Protein AF-A0A6H9V3W1-F1 (afdb_monomer_lite)

Sequence (99 aa):
MDAHAELTMIAVLPGRVTLSDRRTQRSWDVELAPCTLAAHPVTQELYAQVTGRRPSTAQGERLPVEGVSWWDASVRRRSHPTFRVDDVGFRVARRLPPR

pLDDT: mean 84.8, std 15.7, range [29.55, 97.75]

Radius of gyration: 15.64 Å; chains: 1; bounding box: 45×32×43 Å

Organism: NCBI:txid2615112

Structure (mmCIF, N/CA/C/O backbone):
data_AF-A0A6H9V3W1-F1
#
_entry.id   AF-A0A6H9V3W1-F1
#
loop_
_atom_site.group_PDB
_atom_site.id
_atom_site.type_symbol
_atom_site.label_atom_id
_atom_site.label_alt_id
_atom_site.label_comp_id
_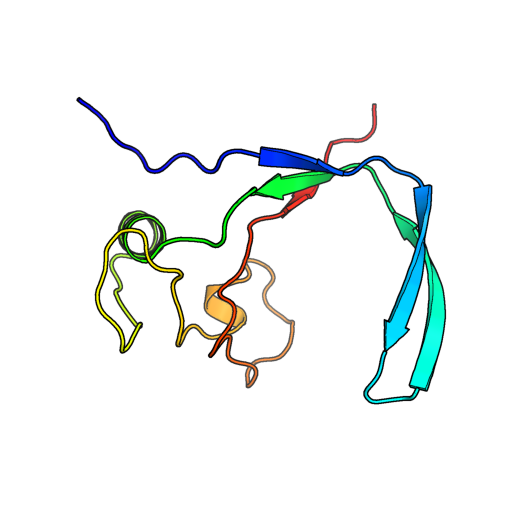atom_site.label_asym_id
_atom_site.label_entity_id
_atom_site.label_seq_id
_atom_site.pdbx_PDB_ins_code
_atom_site.Cartn_x
_atom_site.Cartn_y
_atom_site.Cartn_z
_atom_site.occupancy
_atom_site.B_iso_or_equiv
_atom_site.auth_seq_id
_atom_site.auth_comp_id
_atom_site.auth_asym_id
_atom_site.auth_atom_id
_atom_site.pdbx_PDB_model_num
ATOM 1 N N . MET A 1 1 ? -24.347 14.626 2.654 1.00 29.55 1 MET A N 1
ATOM 2 C CA . MET A 1 1 ? -23.635 14.983 1.413 1.00 29.55 1 MET A CA 1
ATOM 3 C C . MET A 1 1 ? -22.386 14.137 1.397 1.00 29.55 1 MET A C 1
ATOM 5 O O . MET A 1 1 ? -21.536 14.293 2.264 1.00 29.55 1 MET A O 1
ATOM 9 N N . ASP A 1 2 ? -22.419 13.131 0.541 1.00 35.06 2 ASP A N 1
ATOM 10 C CA . ASP A 1 2 ? -21.746 11.846 0.688 1.00 35.06 2 ASP A CA 1
ATOM 11 C C . ASP A 1 2 ? -20.231 11.947 0.512 1.00 35.06 2 ASP A C 1
ATOM 13 O O . ASP A 1 2 ? -19.710 11.927 -0.599 1.00 35.06 2 ASP A O 1
ATOM 17 N N . ALA A 1 3 ? -19.508 12.021 1.629 1.00 41.28 3 ALA A N 1
ATOM 18 C CA . ALA A 1 3 ? -18.082 11.735 1.662 1.00 41.28 3 ALA A CA 1
ATOM 19 C C . ALA A 1 3 ? -17.888 10.211 1.695 1.00 41.28 3 ALA A C 1
ATOM 21 O O . ALA A 1 3 ? -17.382 9.646 2.662 1.00 41.28 3 ALA A O 1
ATOM 22 N N 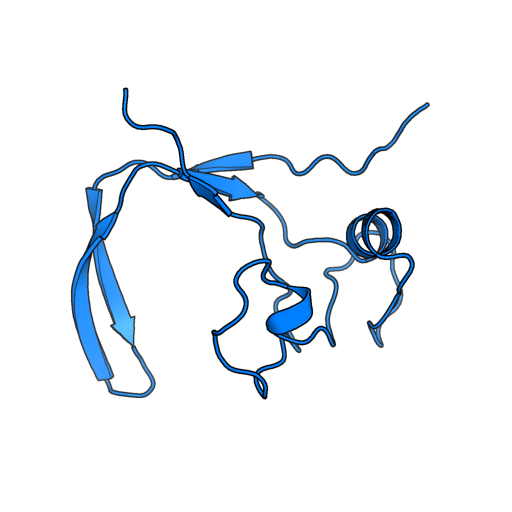. HIS A 1 4 ? -18.299 9.512 0.633 1.00 46.88 4 HIS A N 1
ATOM 23 C CA . HIS A 1 4 ? -17.599 8.269 0.338 1.00 46.88 4 HIS A CA 1
ATOM 24 C C . HIS A 1 4 ? -16.139 8.673 0.157 1.00 46.88 4 HIS A C 1
ATOM 26 O O . HIS A 1 4 ? -15.844 9.523 -0.682 1.00 46.88 4 HIS A O 1
ATOM 32 N N . ALA A 1 5 ? -15.247 8.159 1.005 1.00 58.31 5 ALA A N 1
ATOM 33 C CA . ALA A 1 5 ? -13.829 8.479 0.953 1.00 58.31 5 ALA A CA 1
ATOM 34 C C . ALA A 1 5 ? -13.248 7.881 -0.337 1.00 58.31 5 ALA A C 1
ATOM 36 O O . ALA A 1 5 ? -12.676 6.791 -0.350 1.00 58.31 5 ALA A O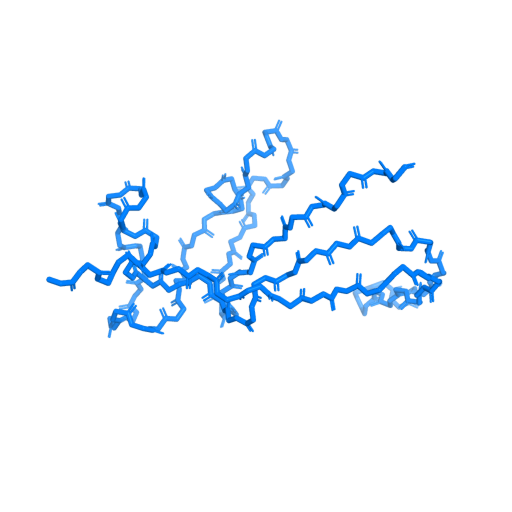 1
ATOM 37 N N . GLU A 1 6 ? -13.479 8.554 -1.461 1.00 70.56 6 GLU A N 1
ATOM 38 C CA . GLU A 1 6 ? -13.002 8.109 -2.751 1.00 70.56 6 GLU A CA 1
ATOM 39 C C . GLU A 1 6 ? -11.482 8.206 -2.773 1.00 70.56 6 GLU A C 1
ATOM 41 O O . GLU A 1 6 ? -10.870 9.230 -2.459 1.00 70.56 6 GLU A O 1
ATOM 46 N N . LEU A 1 7 ? -10.853 7.102 -3.162 1.00 86.69 7 LEU A N 1
ATOM 47 C CA . LEU A 1 7 ? -9.423 7.076 -3.394 1.00 86.69 7 LEU A CA 1
ATOM 48 C C . LEU A 1 7 ? -9.121 7.887 -4.652 1.00 86.69 7 LEU A C 1
ATOM 50 O O . LEU A 1 7 ? -9.405 7.443 -5.764 1.00 86.69 7 LEU A O 1
ATOM 54 N N . THR A 1 8 ? -8.478 9.042 -4.494 1.00 93.88 8 THR A N 1
ATOM 55 C CA . THR A 1 8 ? -7.848 9.734 -5.623 1.00 93.88 8 THR A CA 1
ATOM 56 C C . THR A 1 8 ? -6.790 8.817 -6.228 1.00 93.88 8 THR A C 1
ATOM 58 O O . THR A 1 8 ? -5.867 8.412 -5.528 1.00 93.88 8 THR A O 1
ATOM 61 N N . MET A 1 9 ? -6.894 8.482 -7.512 1.00 93.94 9 MET A N 1
ATOM 62 C CA . MET A 1 9 ? -5.959 7.582 -8.195 1.00 93.94 9 MET A CA 1
ATOM 63 C C . MET A 1 9 ? -4.981 8.381 -9.066 1.00 93.94 9 MET A C 1
ATOM 65 O O . MET A 1 9 ? -5.402 9.257 -9.817 1.00 93.94 9 MET A O 1
ATOM 69 N N . ILE A 1 10 ? -3.689 8.053 -9.010 1.00 96.31 10 ILE A N 1
ATOM 70 C CA . ILE A 1 10 ? -2.653 8.601 -9.900 1.00 96.31 10 ILE A CA 1
ATOM 71 C C . ILE A 1 10 ? -2.195 7.547 -10.908 1.00 96.31 10 ILE A C 1
ATOM 73 O O . ILE A 1 10 ? -2.142 6.357 -10.590 1.00 96.31 10 ILE A O 1
ATOM 77 N N . ALA A 1 11 ? -1.866 7.978 -12.125 1.00 95.56 11 ALA A N 1
ATOM 78 C CA . ALA A 1 11 ? -1.368 7.094 -13.171 1.00 95.56 11 ALA A CA 1
ATOM 79 C C . ALA A 1 11 ? 0.108 6.751 -12.944 1.00 95.56 11 ALA A C 1
ATOM 81 O O . ALA A 1 11 ? 0.938 7.630 -12.717 1.00 95.56 11 ALA A O 1
ATOM 82 N N . VAL A 1 12 ? 0.427 5.467 -13.058 1.00 94.75 12 VAL A N 1
ATOM 83 C CA . VAL A 1 12 ? 1.793 4.962 -13.149 1.00 94.75 12 VAL A CA 1
ATOM 84 C C . VAL A 1 12 ? 1.977 4.463 -14.575 1.00 94.75 12 VAL A C 1
ATOM 86 O O . VAL A 1 12 ? 1.320 3.510 -15.009 1.00 94.75 12 VAL A O 1
ATOM 89 N N . LEU A 1 13 ? 2.824 5.174 -15.316 1.00 93.25 13 LEU A N 1
ATOM 90 C CA . LEU A 1 13 ? 3.096 4.888 -16.718 1.00 93.25 13 LEU A CA 1
ATOM 91 C C . LEU A 1 13 ? 3.801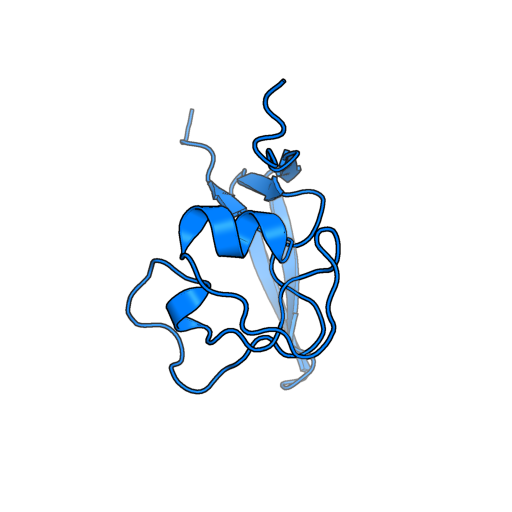 3.533 -16.870 1.00 93.25 13 LEU A C 1
ATOM 93 O O . LEU A 1 13 ? 4.520 3.110 -15.961 1.00 93.25 13 LEU A O 1
ATOM 97 N N . PRO A 1 14 ? 3.598 2.847 -18.007 1.00 95.44 14 PRO A N 1
ATOM 98 C CA . PRO A 1 14 ? 4.324 1.624 -18.278 1.00 95.44 14 PRO A CA 1
ATOM 99 C C . PRO A 1 14 ? 5.795 1.924 -18.557 1.00 95.44 14 PRO A C 1
ATOM 101 O O . PRO A 1 14 ? 6.139 3.007 -19.033 1.00 95.44 14 PRO A O 1
ATOM 104 N N . GLY A 1 15 ? 6.654 0.942 -18.316 1.00 95.62 15 GLY A N 1
ATOM 105 C CA . GLY A 1 15 ? 8.065 1.034 -18.668 1.00 95.62 15 GLY A CA 1
ATOM 106 C C . GLY A 1 15 ? 8.942 0.113 -17.840 1.00 95.62 15 GLY A C 1
ATOM 107 O O . GLY A 1 15 ? 8.479 -0.570 -16.926 1.00 95.62 15 GLY A O 1
ATOM 108 N N . ARG A 1 16 ? 10.235 0.123 -18.147 1.00 97.38 16 ARG A N 1
ATOM 109 C CA . ARG A 1 16 ? 11.230 -0.625 -17.388 1.00 97.38 16 ARG A CA 1
ATOM 110 C C . ARG A 1 16 ? 11.588 0.114 -16.103 1.00 97.38 16 ARG A C 1
ATOM 112 O O . ARG A 1 16 ? 11.943 1.291 -16.146 1.00 97.38 16 ARG A O 1
ATOM 119 N N . VAL A 1 17 ? 11.528 -0.588 -14.975 1.00 95.94 17 VAL A N 1
ATOM 120 C CA . VAL A 1 17 ? 11.925 -0.067 -13.660 1.00 95.94 17 VAL A CA 1
ATOM 121 C C . VAL A 1 17 ? 12.920 -1.008 -12.994 1.00 95.94 17 VAL A C 1
ATOM 123 O O . VAL A 1 17 ? 12.777 -2.228 -13.073 1.00 95.94 17 VAL A O 1
ATOM 126 N N . THR A 1 18 ? 13.907 -0.447 -12.304 1.00 97.12 18 THR A N 1
ATOM 127 C CA . THR A 1 18 ? 14.850 -1.224 -11.496 1.00 97.12 18 THR A CA 1
ATOM 128 C C . THR A 1 18 ? 14.281 -1.412 -10.094 1.00 97.12 18 THR A C 1
ATOM 130 O O . THR A 1 18 ? 14.053 -0.443 -9.366 1.00 97.12 18 THR A O 1
ATOM 133 N N . LEU A 1 19 ? 14.051 -2.663 -9.699 1.00 95.88 19 LEU A N 1
ATOM 134 C CA . LEU A 1 19 ? 13.744 -3.012 -8.316 1.00 95.88 19 LEU A CA 1
ATOM 135 C C . LEU A 1 19 ? 15.047 -3.195 -7.545 1.00 95.88 19 LEU A C 1
ATOM 137 O O . LEU A 1 19 ? 15.972 -3.822 -8.050 1.00 95.88 19 LEU A O 1
ATOM 141 N N . SER A 1 20 ? 15.091 -2.691 -6.312 1.00 95.75 20 SER A N 1
ATOM 142 C CA . SER A 1 20 ? 16.228 -2.849 -5.402 1.00 95.75 20 SER A CA 1
ATOM 143 C C . SER A 1 20 ? 15.745 -3.423 -4.074 1.00 95.75 20 SER A C 1
ATOM 145 O O . SER A 1 20 ? 15.059 -2.746 -3.306 1.00 95.75 20 SER A O 1
ATOM 147 N N . ASP A 1 21 ? 16.107 -4.672 -3.790 1.00 93.44 21 ASP A N 1
ATOM 148 C CA . ASP A 1 21 ? 15.853 -5.317 -2.504 1.00 93.44 21 ASP A CA 1
ATOM 149 C C . ASP A 1 21 ? 17.025 -5.058 -1.551 1.00 93.44 21 ASP A C 1
ATOM 151 O O . ASP A 1 21 ? 18.078 -5.693 -1.635 1.00 93.44 21 ASP A O 1
ATOM 155 N N . ARG A 1 22 ? 16.826 -4.146 -0.591 1.00 91.69 22 ARG A N 1
ATOM 156 C CA . ARG A 1 22 ? 17.850 -3.811 0.412 1.00 91.69 22 ARG A CA 1
ATOM 157 C C . ARG A 1 22 ? 18.152 -4.950 1.386 1.00 91.69 22 ARG A C 1
ATOM 159 O O . ARG A 1 22 ? 19.250 -4.977 1.929 1.00 91.69 22 ARG A O 1
ATOM 166 N N . ARG A 1 23 ? 17.228 -5.895 1.595 1.00 90.69 23 ARG A N 1
ATOM 167 C CA . ARG A 1 23 ? 17.440 -7.040 2.498 1.00 90.69 23 ARG A CA 1
ATOM 168 C C . ARG A 1 23 ? 18.447 -8.032 1.920 1.00 90.69 23 ARG A C 1
ATOM 170 O O . ARG A 1 23 ? 19.171 -8.668 2.675 1.00 90.69 23 ARG A O 1
ATOM 177 N N . THR A 1 24 ? 18.476 -8.180 0.596 1.00 94.62 24 THR A N 1
ATOM 178 C CA . THR A 1 24 ? 19.390 -9.097 -0.108 1.00 94.62 24 THR A CA 1
ATOM 179 C C . THR A 1 24 ? 20.473 -8.384 -0.917 1.00 94.62 24 THR A C 1
ATOM 181 O O . THR A 1 24 ? 21.305 -9.053 -1.523 1.00 94.62 24 THR A O 1
ATOM 184 N N . GLN A 1 25 ? 20.466 -7.046 -0.929 1.00 96.25 25 GLN A N 1
ATOM 185 C CA . GLN A 1 25 ? 21.325 -6.184 -1.751 1.00 96.25 25 GLN A CA 1
ATOM 186 C C . GLN A 1 25 ? 21.287 -6.521 -3.250 1.00 96.25 25 GLN A C 1
ATOM 188 O O . GLN A 1 25 ? 22.265 -6.330 -3.968 1.00 96.25 25 GLN A O 1
ATOM 193 N N . ARG A 1 26 ? 20.154 -7.037 -3.733 1.00 97.19 26 ARG A N 1
ATOM 194 C CA . ARG A 1 26 ? 19.962 -7.385 -5.142 1.00 97.19 26 ARG A CA 1
ATOM 195 C C . ARG A 1 26 ? 19.172 -6.300 -5.849 1.00 97.19 26 ARG A C 1
ATOM 197 O O . ARG A 1 26 ? 18.210 -5.776 -5.289 1.00 97.19 26 ARG A O 1
ATOM 204 N N . SER A 1 27 ? 19.524 -6.059 -7.105 1.00 97.44 27 SER A N 1
ATOM 205 C CA . SER A 1 27 ? 18.755 -5.207 -8.005 1.00 97.44 27 SER A CA 1
ATOM 206 C C . SER A 1 27 ? 18.548 -5.898 -9.346 1.00 97.44 27 SER A C 1
ATOM 208 O O . SER A 1 27 ? 19.434 -6.611 -9.817 1.00 97.44 27 SER A O 1
ATOM 210 N N . TRP A 1 28 ? 17.369 -5.728 -9.937 1.00 97.50 28 TRP A N 1
ATOM 211 C CA . TRP A 1 28 ? 17.036 -6.276 -11.251 1.00 97.50 28 TRP A CA 1
ATOM 212 C C . TRP A 1 28 ? 15.949 -5.441 -11.926 1.00 97.50 28 TRP A C 1
ATOM 214 O O . TRP A 1 28 ? 15.104 -4.837 -11.261 1.00 97.50 28 TRP A O 1
ATOM 224 N N . ASP A 1 29 ? 15.967 -5.428 -13.255 1.00 97.75 29 ASP A N 1
ATOM 225 C CA . ASP A 1 29 ? 14.974 -4.717 -14.052 1.00 97.75 29 ASP A CA 1
ATOM 226 C C . ASP A 1 29 ? 13.707 -5.554 -14.239 1.00 97.75 29 ASP A C 1
ATOM 228 O O . ASP A 1 29 ? 13.758 -6.772 -14.433 1.00 97.75 29 ASP A O 1
ATOM 232 N N . VAL A 1 30 ? 12.556 -4.883 -14.215 1.00 96.62 30 VAL A N 1
ATOM 233 C CA . VAL A 1 30 ? 11.252 -5.470 -14.532 1.00 96.62 30 VAL A CA 1
ATOM 234 C C . VAL A 1 30 ? 10.470 -4.555 -15.466 1.00 96.62 30 VAL A C 1
ATOM 236 O O . VAL A 1 30 ? 10.545 -3.330 -15.368 1.00 96.62 30 VAL A O 1
ATOM 239 N N . GLU A 1 31 ? 9.684 -5.154 -16.356 1.00 95.94 31 GLU A N 1
ATOM 240 C CA . GLU A 1 31 ? 8.707 -4.421 -17.160 1.00 95.94 31 GLU A CA 1
ATOM 241 C C . GLU A 1 31 ? 7.451 -4.156 -16.318 1.00 95.94 31 GLU A C 1
ATOM 243 O O . GLU A 1 31 ? 6.776 -5.083 -15.855 1.00 95.94 31 GLU A O 1
ATOM 248 N N . LEU A 1 32 ? 7.136 -2.880 -16.102 1.00 94.06 32 LEU A N 1
ATOM 249 C CA . LEU A 1 32 ? 5.949 -2.432 -15.390 1.00 94.06 32 LEU A CA 1
ATOM 250 C C . LEU A 1 32 ? 4.819 -2.173 -16.387 1.00 94.06 32 LEU A C 1
ATOM 252 O O . LEU A 1 32 ? 4.908 -1.302 -17.250 1.00 94.06 32 LEU A O 1
ATOM 256 N N . ALA A 1 33 ? 3.731 -2.926 -16.247 1.00 93.81 33 ALA A N 1
ATOM 257 C CA . ALA A 1 33 ? 2.490 -2.672 -16.971 1.00 93.81 33 ALA A CA 1
ATOM 258 C C . ALA A 1 33 ? 1.808 -1.390 -16.450 1.00 93.81 33 ALA A C 1
ATOM 260 O O . ALA A 1 33 ? 1.943 -1.070 -15.263 1.00 93.81 33 ALA A O 1
ATOM 261 N N . PRO A 1 34 ? 1.028 -0.682 -17.288 1.00 95.00 34 PRO A N 1
ATOM 262 C CA . PRO A 1 34 ? 0.379 0.548 -16.863 1.00 95.00 34 PRO A CA 1
ATOM 263 C C . PRO A 1 34 ? -0.639 0.248 -15.756 1.00 95.00 34 PRO A C 1
ATOM 265 O O . PRO A 1 34 ? -1.407 -0.721 -15.812 1.00 95.00 34 PRO A O 1
ATOM 268 N N . CYS A 1 35 ? -0.651 1.079 -14.723 1.00 94.38 35 CYS A N 1
ATOM 269 C CA . CYS A 1 35 ? -1.579 0.928 -13.611 1.00 94.38 35 CYS A CA 1
ATOM 270 C C . CYS A 1 35 ? -1.931 2.280 -13.002 1.00 94.38 35 CYS A C 1
ATOM 272 O O . CYS A 1 35 ? -1.388 3.321 -13.367 1.00 94.38 35 CYS A O 1
ATOM 274 N N . THR A 1 36 ? -2.875 2.263 -12.074 1.00 95.81 36 THR A N 1
ATOM 275 C CA . THR A 1 36 ? -3.141 3.403 -11.206 1.00 95.81 36 THR A CA 1
ATOM 276 C C . THR A 1 36 ? -2.883 3.010 -9.762 1.00 95.81 36 THR A C 1
ATOM 278 O O . THR A 1 36 ? -3.106 1.863 -9.365 1.00 95.81 36 THR A O 1
ATOM 281 N N . LEU A 1 37 ? -2.419 3.969 -8.973 1.00 94.56 37 LEU A N 1
ATOM 282 C CA . LEU A 1 37 ? -2.144 3.812 -7.551 1.00 94.56 37 LEU A CA 1
ATOM 283 C C . LEU A 1 37 ? -2.889 4.914 -6.799 1.00 94.56 37 LEU A C 1
ATOM 285 O O . LEU A 1 37 ? -2.811 6.073 -7.193 1.00 94.56 37 LEU A O 1
ATOM 289 N N . ALA A 1 38 ? -3.604 4.583 -5.726 1.00 94.56 38 ALA A N 1
ATOM 290 C CA . ALA A 1 38 ? -4.242 5.590 -4.874 1.00 94.56 38 ALA A CA 1
ATOM 291 C C . ALA A 1 38 ? -3.196 6.605 -4.404 1.00 94.56 38 ALA A C 1
ATOM 293 O O . ALA A 1 38 ? -2.136 6.162 -4.007 1.00 94.56 38 ALA A O 1
ATOM 294 N N . ALA A 1 39 ? -3.426 7.916 -4.441 1.00 93.75 39 ALA A N 1
ATOM 295 C CA . ALA A 1 39 ? -2.456 8.962 -4.088 1.00 93.75 39 ALA A CA 1
ATOM 296 C C . ALA A 1 39 ? -2.026 8.904 -2.611 1.00 93.75 39 ALA A C 1
ATOM 298 O O . ALA A 1 39 ? -0.864 9.143 -2.292 1.00 93.75 39 ALA A O 1
ATOM 299 N N . HIS A 1 40 ? -2.954 8.509 -1.741 1.00 92.12 40 HIS A N 1
ATOM 300 C CA . HIS A 1 40 ? -2.784 8.441 -0.294 1.00 92.12 40 HIS A CA 1
ATOM 301 C C . HIS A 1 40 ? -2.991 7.002 0.202 1.00 92.12 40 HIS A C 1
ATOM 303 O O . HIS A 1 40 ? -3.661 6.215 -0.481 1.00 92.12 40 HIS A O 1
ATOM 309 N N . PRO A 1 41 ? -2.424 6.631 1.365 1.00 93.50 41 PRO A N 1
ATOM 310 C CA . PRO A 1 41 ? -2.762 5.380 2.035 1.00 93.50 41 PRO A CA 1
ATOM 311 C C . PRO A 1 41 ? -4.264 5.263 2.317 1.00 93.50 41 PRO A C 1
ATOM 313 O O . PRO A 1 41 ? -4.958 6.269 2.470 1.00 93.50 41 PRO A O 1
ATOM 316 N N . VAL A 1 42 ? -4.756 4.029 2.421 1.00 92.94 42 VAL A N 1
ATOM 317 C CA . VAL A 1 42 ? -6.112 3.745 2.899 1.00 92.94 42 VAL A CA 1
ATOM 318 C C . VAL A 1 42 ? -6.257 4.307 4.308 1.00 92.94 42 VAL A C 1
ATOM 320 O O . VAL A 1 42 ? -5.461 3.994 5.194 1.00 92.94 42 VAL A O 1
ATOM 323 N N . THR A 1 43 ? -7.267 5.150 4.500 1.00 94.00 43 THR A N 1
ATOM 324 C CA . THR A 1 43 ? -7.537 5.785 5.786 1.00 94.00 43 THR A CA 1
ATOM 325 C C . THR A 1 43 ? -8.327 4.862 6.712 1.00 94.00 43 THR A C 1
ATOM 327 O O . THR A 1 43 ? -8.977 3.912 6.262 1.00 94.00 43 THR A O 1
ATOM 330 N N . GLN A 1 44 ? -8.302 5.149 8.014 1.00 94.06 44 GLN A N 1
ATOM 331 C CA . GLN A 1 44 ? -9.084 4.410 9.010 1.00 94.06 44 GLN A CA 1
ATOM 332 C C . GLN A 1 44 ? -10.587 4.458 8.720 1.00 94.06 44 GLN A C 1
ATOM 334 O O . GLN A 1 44 ? -11.273 3.450 8.880 1.00 94.06 44 GLN A O 1
ATOM 339 N N . GLU A 1 45 ? -11.096 5.605 8.261 1.00 95.12 45 GLU A N 1
ATOM 340 C CA . GLU A 1 45 ? -12.493 5.750 7.847 1.00 95.12 45 GLU A CA 1
ATOM 341 C C . GLU A 1 45 ? -12.829 4.839 6.661 1.00 95.12 45 GLU A C 1
ATOM 343 O O . GLU A 1 45 ? -13.767 4.049 6.749 1.00 95.12 45 GLU A O 1
ATOM 348 N N . LEU A 1 46 ? -12.044 4.888 5.580 1.00 93.00 46 LEU A N 1
ATOM 349 C CA . LEU A 1 46 ? -12.303 4.081 4.388 1.00 93.00 46 LEU A CA 1
ATOM 350 C C . LEU A 1 46 ? -12.234 2.578 4.693 1.00 93.00 46 LEU A C 1
ATOM 352 O O . LEU A 1 46 ? -13.069 1.800 4.229 1.00 93.00 46 LEU A O 1
ATOM 356 N N . TYR A 1 47 ? -11.259 2.159 5.502 1.00 92.69 47 TYR A N 1
ATOM 357 C CA . TYR A 1 47 ? -11.146 0.764 5.919 1.00 92.69 47 TYR A CA 1
ATOM 358 C C . TYR A 1 47 ? -12.360 0.314 6.748 1.00 92.69 47 TYR A C 1
ATOM 360 O O . TYR A 1 47 ? -12.879 -0.787 6.535 1.00 92.69 47 TYR A O 1
ATOM 368 N N . ALA A 1 48 ? -12.850 1.169 7.651 1.00 94.19 48 ALA A N 1
ATOM 369 C CA . ALA A 1 48 ? -14.048 0.900 8.441 1.00 94.19 48 ALA A CA 1
ATOM 370 C C . ALA A 1 48 ? -15.320 0.871 7.580 1.00 94.19 48 ALA A C 1
ATOM 372 O O . ALA A 1 48 ? -16.161 0.004 7.798 1.00 94.19 48 ALA A O 1
ATOM 373 N N . GLN A 1 49 ? -15.444 1.744 6.573 1.00 93.00 49 GLN A N 1
ATOM 374 C CA . GLN A 1 49 ? -16.576 1.737 5.635 1.00 93.00 49 GLN A CA 1
ATOM 375 C C . GLN A 1 49 ? -16.682 0.405 4.872 1.00 93.00 49 GLN A C 1
ATOM 377 O O . GLN A 1 49 ? -17.783 -0.090 4.649 1.00 93.00 49 GLN A O 1
ATOM 382 N N . VAL A 1 50 ? -15.548 -0.196 4.494 1.00 91.12 50 VAL A N 1
ATOM 383 C CA . VAL A 1 50 ? -15.524 -1.452 3.721 1.00 91.12 50 VAL A CA 1
ATOM 384 C C . VAL A 1 50 ? -15.611 -2.695 4.609 1.00 91.12 50 VAL A C 1
ATOM 386 O O . VAL A 1 50 ? -16.252 -3.675 4.235 1.00 91.12 50 VAL A O 1
ATOM 389 N N . THR A 1 51 ? -14.938 -2.694 5.763 1.00 91.38 51 THR A N 1
ATOM 390 C CA . THR A 1 51 ? -14.759 -3.909 6.584 1.00 91.38 51 THR A CA 1
ATOM 391 C C . THR A 1 51 ? -15.523 -3.899 7.906 1.00 91.38 51 THR A C 1
ATOM 393 O O . THR A 1 51 ? -15.584 -4.929 8.574 1.00 91.38 51 THR A O 1
ATOM 396 N N . GLY A 1 52 ? -16.047 -2.747 8.330 1.00 93.88 52 GLY A N 1
ATOM 397 C CA . GLY A 1 52 ? -16.659 -2.542 9.646 1.00 93.88 52 GLY A CA 1
ATOM 398 C C . GLY A 1 52 ? -15.673 -2.507 10.821 1.00 93.88 52 GLY A C 1
ATOM 399 O O . GLY A 1 52 ? -16.101 -2.395 11.966 1.00 93.88 52 GLY A O 1
ATOM 400 N N . ARG A 1 53 ? -14.359 -2.617 10.579 1.00 92.88 53 ARG A N 1
ATOM 401 C CA . ARG A 1 53 ? -13.333 -2.724 11.633 1.00 92.88 53 ARG A CA 1
ATOM 402 C C . ARG A 1 53 ? -12.469 -1.465 11.728 1.00 92.88 53 ARG A C 1
ATOM 404 O O . ARG A 1 53 ? -12.213 -0.807 10.725 1.00 92.88 53 ARG A O 1
ATOM 411 N N . ARG A 1 54 ? -11.952 -1.186 12.929 1.00 93.69 54 ARG A N 1
ATOM 412 C CA . ARG A 1 54 ? -10.966 -0.125 13.221 1.00 93.69 54 ARG A CA 1
ATOM 413 C C . ARG A 1 54 ? -9.786 -0.717 14.009 1.00 93.69 54 ARG A C 1
ATOM 415 O O . ARG A 1 54 ? -9.806 -0.675 15.233 1.00 93.69 54 ARG A O 1
ATOM 422 N N . PRO A 1 55 ? -8.818 -1.357 13.329 1.00 92.19 55 PRO A N 1
ATOM 423 C CA . PRO A 1 55 ? -7.748 -2.110 13.988 1.00 92.19 55 PRO A CA 1
ATOM 424 C C . PRO A 1 55 ? -6.595 -1.236 14.495 1.00 92.19 55 PRO A C 1
ATOM 426 O O . PRO A 1 55 ? -5.798 -1.709 15.296 1.00 92.19 55 PRO A O 1
ATOM 429 N N . SER A 1 56 ? -6.500 0.008 14.022 1.00 92.00 56 SER A N 1
ATOM 430 C CA . SER A 1 56 ? -5.389 0.900 14.343 1.00 92.00 56 SER A CA 1
ATOM 431 C C . SER A 1 56 ? -5.400 1.314 15.811 1.00 92.00 56 SER A C 1
ATOM 433 O O . SER A 1 56 ? -6.451 1.591 16.389 1.00 92.00 56 SER A O 1
ATOM 435 N N . THR A 1 57 ? -4.208 1.384 16.387 1.00 91.75 57 THR A N 1
ATOM 436 C CA . THR A 1 57 ? -3.901 1.894 17.720 1.00 91.75 57 THR A CA 1
ATOM 437 C C . THR A 1 57 ? -4.127 3.404 17.777 1.00 91.75 57 THR A C 1
ATOM 439 O O . THR A 1 57 ? -4.887 3.887 18.620 1.00 91.75 57 THR A O 1
ATOM 442 N N . ALA A 1 58 ? -3.515 4.162 16.859 1.00 91.00 58 ALA A N 1
ATOM 443 C CA . ALA A 1 58 ? -3.744 5.605 16.756 1.00 91.00 58 ALA A CA 1
ATOM 444 C C . ALA A 1 58 ? -5.143 5.876 16.185 1.00 91.00 58 ALA A C 1
ATOM 446 O O . ALA A 1 58 ? -5.540 5.225 15.225 1.00 91.00 58 ALA A O 1
ATOM 447 N N . GLN A 1 59 ? -5.883 6.844 16.735 1.00 93.00 59 GLN A N 1
ATOM 448 C CA . GLN A 1 59 ? -7.241 7.161 16.276 1.00 93.00 59 GLN A CA 1
ATOM 449 C C . GLN A 1 59 ? -7.272 8.438 15.436 1.00 93.00 59 GLN A C 1
ATOM 451 O O . GLN A 1 59 ? -6.828 9.498 15.879 1.00 93.00 59 GLN A O 1
ATOM 456 N N . GLY A 1 60 ? -7.848 8.346 14.238 1.00 93.44 60 GLY A N 1
ATOM 457 C CA . GLY A 1 60 ? -8.135 9.499 13.391 1.00 93.44 60 GLY A CA 1
ATOM 458 C C . GLY A 1 60 ? -8.654 9.085 12.019 1.00 93.44 60 GLY A C 1
ATOM 459 O O . GLY A 1 60 ? -8.025 8.309 11.312 1.00 93.44 60 GLY A O 1
ATOM 460 N N . GLU A 1 61 ? -9.793 9.638 11.608 1.00 93.88 61 GLU A N 1
ATOM 461 C CA . GLU A 1 61 ? -10.512 9.214 10.394 1.00 93.88 61 GLU A CA 1
ATOM 462 C C . GLU A 1 61 ? -9.668 9.290 9.120 1.00 93.88 61 GLU A C 1
ATOM 464 O O . GLU A 1 61 ? -9.709 8.373 8.302 1.00 93.88 61 GLU A O 1
ATOM 469 N N . ARG A 1 62 ? -8.859 10.349 8.990 1.00 92.69 62 ARG A N 1
ATOM 470 C CA . ARG A 1 62 ? -7.963 10.588 7.849 1.00 92.69 62 ARG A CA 1
ATOM 471 C C . ARG A 1 62 ? -6.550 10.032 8.035 1.00 92.69 62 ARG A C 1
ATOM 473 O O . ARG A 1 62 ? -5.729 10.178 7.132 1.00 92.69 62 ARG A O 1
ATOM 480 N N . LEU A 1 63 ? -6.240 9.434 9.187 1.00 92.94 63 LEU A N 1
ATOM 481 C CA . LEU A 1 63 ? -4.952 8.773 9.385 1.00 92.94 63 LEU A CA 1
ATOM 482 C C . LEU A 1 63 ? -4.909 7.475 8.568 1.00 92.94 63 LEU A C 1
ATOM 484 O O . LEU A 1 63 ? -5.961 6.862 8.354 1.00 92.94 63 LEU A O 1
ATOM 488 N N . PRO A 1 64 ? -3.722 7.031 8.118 1.00 94.06 64 PRO A N 1
ATOM 489 C CA . PRO A 1 64 ? -3.563 5.703 7.543 1.00 94.06 64 PRO A CA 1
ATOM 490 C C . PRO A 1 64 ? -4.057 4.622 8.506 1.00 94.06 64 PRO A C 1
ATOM 492 O O . PRO A 1 64 ? -3.870 4.724 9.721 1.00 94.06 64 PRO A O 1
ATOM 495 N N . VAL A 1 65 ? -4.668 3.572 7.962 1.00 93.56 65 VAL A N 1
ATOM 496 C CA . VAL A 1 65 ? -4.926 2.357 8.734 1.00 93.56 65 VAL A CA 1
ATOM 497 C C . VAL A 1 65 ? -3.621 1.570 8.910 1.00 93.56 65 VAL A C 1
ATOM 499 O O . VAL A 1 65 ? -2.906 1.303 7.942 1.00 93.56 65 VAL A O 1
ATOM 502 N N . GLU A 1 66 ? -3.329 1.194 10.150 1.00 91.62 66 GLU A N 1
ATOM 503 C CA . GLU A 1 66 ? -2.260 0.271 10.557 1.00 91.62 66 GLU A CA 1
ATOM 504 C C . GLU A 1 66 ? -2.814 -0.909 11.371 1.00 91.62 66 GLU A C 1
ATOM 506 O O . GLU A 1 66 ? -4.022 -0.963 11.647 1.00 91.62 66 GLU A O 1
ATOM 511 N N . GLY A 1 67 ? -1.949 -1.885 11.669 1.00 89.62 67 GLY A N 1
ATOM 512 C CA . GLY A 1 67 ? -2.294 -3.071 12.456 1.00 89.62 67 GLY A CA 1
ATOM 513 C C . GLY A 1 67 ? -3.092 -4.104 11.658 1.00 89.62 67 GLY A C 1
ATOM 514 O O . GLY A 1 67 ? -3.713 -5.009 12.220 1.00 89.62 67 GLY A O 1
ATOM 515 N N . VAL A 1 68 ? -3.100 -3.972 10.329 1.00 89.88 68 VAL A N 1
ATOM 516 C CA . VAL A 1 68 ? -3.798 -4.874 9.408 1.00 89.88 68 VAL A CA 1
ATOM 517 C C . VAL A 1 68 ? -2.877 -5.999 8.954 1.00 89.88 68 VAL A C 1
ATOM 519 O O . VAL A 1 68 ? -1.703 -5.789 8.635 1.00 89.88 68 VAL A O 1
ATOM 522 N N . SER A 1 69 ? -3.416 -7.217 8.892 1.00 86.31 69 SER A N 1
ATOM 523 C CA . SER A 1 69 ? -2.684 -8.333 8.302 1.00 86.31 69 SER A CA 1
ATOM 524 C C . SER A 1 69 ? -2.590 -8.173 6.787 1.00 86.31 69 SER A C 1
ATOM 526 O O . SER A 1 69 ? -3.456 -7.569 6.147 1.00 86.31 69 SER A O 1
ATOM 528 N N . TRP A 1 70 ? -1.572 -8.779 6.180 1.00 83.00 70 TRP A N 1
ATOM 529 C CA . TRP A 1 70 ? -1.469 -8.812 4.724 1.00 83.00 70 TRP A CA 1
ATOM 530 C C . TRP A 1 70 ? -2.683 -9.479 4.049 1.00 83.00 70 TRP A C 1
ATOM 532 O O . TRP A 1 70 ? -3.070 -9.084 2.949 1.00 83.00 70 TRP A O 1
ATOM 542 N N . TRP A 1 71 ? -3.321 -10.459 4.703 1.00 84.88 71 TRP A N 1
ATOM 543 C CA . TRP A 1 71 ? -4.562 -11.062 4.203 1.00 84.88 71 TRP A CA 1
ATOM 544 C C . TRP A 1 71 ? -5.717 -10.079 4.143 1.00 84.88 71 TRP A C 1
ATOM 546 O O . TRP A 1 71 ? -6.491 -10.113 3.195 1.00 84.88 71 TRP A O 1
ATOM 556 N N . ASP A 1 72 ? -5.844 -9.223 5.152 1.00 87.06 72 ASP A N 1
ATOM 557 C CA . ASP A 1 72 ? -6.906 -8.224 5.184 1.00 87.06 72 ASP A CA 1
ATOM 558 C C . ASP A 1 72 ? -6.656 -7.119 4.147 1.00 87.06 72 ASP A C 1
ATOM 560 O O . ASP A 1 72 ? -7.598 -6.587 3.564 1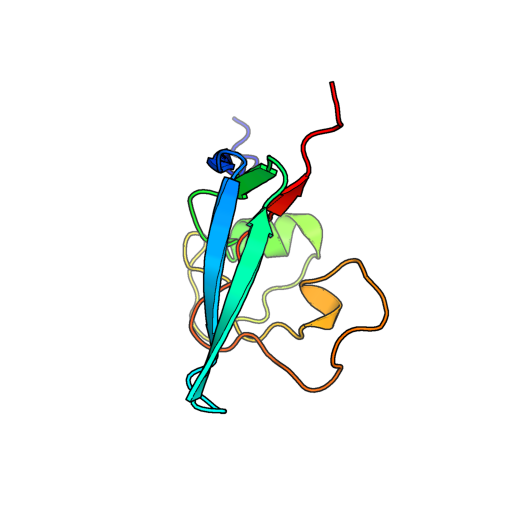.00 87.06 72 ASP A O 1
ATOM 564 N N . ALA A 1 73 ? -5.385 -6.804 3.874 1.00 87.81 73 ALA A N 1
ATOM 565 C CA . ALA A 1 73 ? -4.992 -5.809 2.877 1.00 87.81 73 ALA A CA 1
ATOM 566 C C . ALA A 1 73 ? -5.075 -6.318 1.421 1.00 87.81 73 ALA A C 1
ATOM 568 O O . ALA A 1 73 ? -5.130 -5.513 0.489 1.00 87.81 73 ALA A O 1
ATOM 569 N N . SER A 1 74 ? -5.071 -7.638 1.194 1.00 81.94 74 SER A N 1
ATOM 570 C CA . SER A 1 74 ? -5.014 -8.242 -0.142 1.00 81.94 74 SER A CA 1
ATOM 571 C C . SER A 1 74 ? -6.164 -9.208 -0.402 1.00 81.94 74 SER A C 1
ATOM 573 O O . SER A 1 74 ? -6.353 -10.199 0.292 1.00 81.94 74 SER A O 1
ATOM 575 N N . VAL A 1 75 ? -6.852 -9.022 -1.529 1.00 68.75 75 VAL A N 1
ATOM 576 C CA . VAL A 1 75 ? -7.890 -9.960 -1.993 1.00 68.75 75 VAL A CA 1
ATOM 577 C C . VAL A 1 75 ? -7.286 -11.298 -2.468 1.00 68.75 75 VAL A C 1
ATOM 579 O O . VAL A 1 75 ? -7.983 -12.307 -2.589 1.00 68.75 75 VAL A O 1
ATOM 582 N N . ARG A 1 76 ? -5.970 -11.348 -2.746 1.00 61.56 76 ARG A N 1
ATOM 583 C CA . ARG A 1 76 ? -5.292 -12.562 -3.229 1.00 61.56 76 ARG A CA 1
ATOM 584 C C . ARG A 1 76 ? -4.920 -13.482 -2.067 1.00 61.56 76 ARG A C 1
ATOM 586 O O . ARG A 1 76 ? -3.870 -13.344 -1.440 1.00 61.56 76 ARG A O 1
ATOM 593 N N . ARG A 1 77 ? -5.746 -14.507 -1.861 1.00 49.19 77 ARG A N 1
ATOM 594 C CA . ARG A 1 77 ? -5.491 -15.633 -0.951 1.00 49.19 77 ARG A CA 1
ATOM 595 C C . ARG A 1 77 ? -4.312 -16.505 -1.434 1.00 49.19 77 ARG A C 1
ATOM 597 O O . ARG A 1 77 ? -4.551 -17.541 -2.034 1.00 49.19 77 ARG A O 1
ATOM 604 N N . ARG A 1 78 ? -3.049 -16.099 -1.224 1.00 54.03 78 ARG A N 1
ATOM 605 C CA . ARG A 1 78 ? -1.928 -16.980 -0.784 1.00 54.03 78 ARG A CA 1
ATOM 606 C C . ARG A 1 78 ? -0.571 -16.286 -0.512 1.00 54.03 78 ARG A C 1
ATOM 608 O O . ARG A 1 78 ? 0.445 -16.952 -0.369 1.00 54.03 78 ARG A O 1
ATOM 615 N N . SER A 1 79 ? -0.524 -14.964 -0.402 1.00 55.47 79 SER A N 1
ATOM 616 C CA . SER A 1 79 ? 0.704 -14.213 -0.105 1.00 55.47 79 SER A CA 1
ATOM 617 C C . SER A 1 79 ? 0.878 -13.990 1.409 1.00 55.47 79 SER A C 1
ATOM 619 O O . SER A 1 79 ? 0.055 -13.316 1.996 1.00 55.47 79 SER A O 1
ATOM 621 N N . HIS A 1 80 ? 1.908 -14.571 2.029 1.00 57.03 80 HIS A N 1
ATOM 622 C CA . HIS A 1 80 ? 2.484 -14.244 3.354 1.00 57.03 80 HIS A CA 1
ATOM 623 C C . HIS A 1 80 ? 1.539 -13.959 4.557 1.00 57.03 80 HIS A C 1
ATOM 625 O O . HIS A 1 80 ? 1.248 -12.802 4.849 1.00 57.03 80 HIS A O 1
ATOM 631 N N . PRO A 1 81 ? 1.156 -14.991 5.344 1.00 61.09 81 PRO A N 1
ATOM 632 C CA . PRO A 1 81 ? 0.193 -14.865 6.444 1.00 61.09 81 PRO A CA 1
ATOM 633 C C . PRO A 1 81 ? 0.652 -14.090 7.683 1.00 61.09 81 PRO A C 1
ATOM 635 O O . PRO A 1 81 ? -0.189 -13.623 8.446 1.00 61.09 81 PRO A O 1
ATOM 638 N N . THR A 1 82 ? 1.956 -13.990 7.922 1.00 67.06 82 THR A N 1
ATOM 639 C CA . THR A 1 82 ? 2.509 -13.415 9.158 1.00 67.06 82 THR A CA 1
ATOM 640 C C . THR A 1 82 ? 2.902 -11.949 9.026 1.00 67.06 82 THR A C 1
ATOM 642 O O . THR A 1 82 ? 3.207 -11.315 10.031 1.00 67.06 82 THR A O 1
ATOM 645 N N . PHE A 1 83 ? 2.898 -11.398 7.811 1.00 63.84 83 PHE A N 1
ATOM 646 C CA . PHE A 1 83 ? 3.269 -10.007 7.586 1.00 63.84 83 PHE A CA 1
ATOM 647 C C . PHE A 1 83 ? 2.115 -9.079 7.982 1.00 63.84 83 PHE A C 1
ATOM 649 O O . PHE A 1 83 ? 0.970 -9.284 7.560 1.00 63.84 83 PHE A O 1
ATOM 656 N N . ARG A 1 84 ? 2.422 -8.055 8.777 1.00 67.12 84 ARG A N 1
ATOM 657 C CA . ARG A 1 84 ? 1.500 -6.976 9.134 1.00 67.12 84 ARG A CA 1
ATOM 658 C C . ARG A 1 84 ? 2.024 -5.647 8.612 1.00 67.12 84 ARG A C 1
ATOM 660 O O . ARG A 1 84 ? 3.226 -5.458 8.440 1.00 67.12 84 ARG A O 1
ATOM 667 N N . VAL A 1 85 ? 1.092 -4.759 8.287 1.00 68.19 85 VAL A N 1
ATOM 668 C CA . VAL A 1 85 ? 1.394 -3.397 7.847 1.00 68.19 85 VAL A CA 1
ATOM 669 C C . VAL A 1 85 ? 1.282 -2.500 9.072 1.00 68.19 85 VAL A C 1
ATOM 671 O O . VAL A 1 85 ? 0.188 -2.047 9.405 1.00 68.19 85 VAL A O 1
ATOM 674 N N . ASP A 1 86 ? 2.407 -2.298 9.752 1.00 61.66 86 ASP A N 1
ATOM 675 C CA . ASP A 1 86 ? 2.401 -1.687 11.085 1.00 61.66 86 ASP A CA 1
ATOM 676 C C . ASP A 1 86 ? 2.685 -0.169 11.069 1.00 61.66 86 ASP A C 1
ATOM 678 O O . ASP A 1 86 ? 2.206 0.523 11.954 1.00 61.66 86 ASP A O 1
ATOM 682 N N . ASP A 1 87 ? 3.339 0.386 10.030 1.00 59.22 87 ASP A N 1
ATOM 683 C CA . ASP A 1 87 ? 3.830 1.784 10.110 1.00 59.22 87 ASP A CA 1
ATOM 684 C C . ASP A 1 87 ? 3.529 2.706 8.914 1.00 59.22 87 ASP A C 1
ATOM 686 O O . ASP A 1 87 ? 3.572 3.928 9.048 1.00 59.22 87 ASP A O 1
ATOM 690 N N . VAL A 1 88 ? 3.249 2.171 7.722 1.00 65.00 88 VAL A N 1
ATOM 691 C CA . VAL A 1 88 ? 3.254 2.984 6.478 1.00 65.00 88 VAL A CA 1
ATOM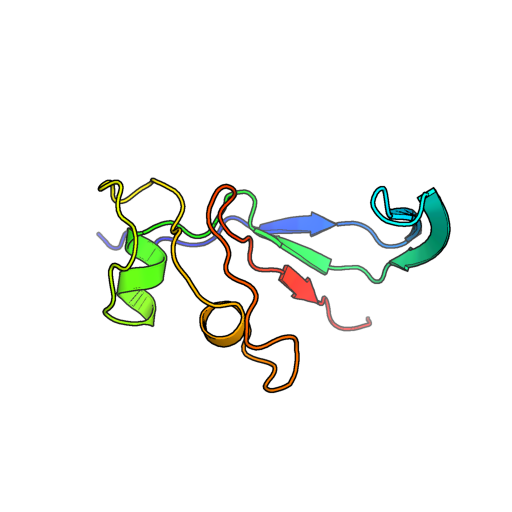 692 C C . VAL A 1 88 ? 1.884 3.081 5.801 1.00 65.00 88 VAL A C 1
ATOM 694 O O . VAL A 1 88 ? 1.722 3.776 4.794 1.00 65.00 88 VAL A O 1
ATOM 697 N N . GLY A 1 89 ? 0.885 2.378 6.345 1.00 79.56 89 GLY A N 1
ATOM 698 C CA . GLY A 1 89 ? -0.373 2.104 5.656 1.00 79.56 89 GLY A CA 1
ATOM 699 C C . GLY A 1 89 ? -0.156 1.378 4.322 1.00 79.56 89 GLY A C 1
ATOM 700 O O . GLY A 1 89 ? 0.959 1.026 3.934 1.00 79.56 89 GLY A O 1
ATOM 701 N N . PHE A 1 90 ? -1.236 1.131 3.587 1.00 89.69 90 PHE A N 1
ATOM 702 C CA . PHE A 1 90 ? -1.161 0.546 2.247 1.00 89.69 90 PHE A CA 1
ATOM 703 C C . PHE A 1 90 ? -1.975 1.369 1.253 1.00 89.69 90 PHE A C 1
ATOM 705 O O . PHE A 1 90 ? -2.934 2.044 1.619 1.00 89.69 90 PHE A O 1
ATOM 712 N N . ARG A 1 91 ? -1.581 1.328 -0.021 1.00 92.94 91 ARG A N 1
ATOM 713 C CA . ARG A 1 91 ? -2.243 2.043 -1.119 1.00 92.94 91 ARG A CA 1
ATOM 714 C C . ARG A 1 91 ? -2.864 1.026 -2.064 1.00 92.94 91 ARG A C 1
ATOM 716 O O . ARG A 1 91 ? -2.235 0.025 -2.403 1.00 92.94 91 ARG A O 1
ATOM 723 N N . VAL A 1 92 ? -4.088 1.287 -2.512 1.00 91.94 92 VAL A N 1
ATOM 724 C CA . VAL A 1 92 ? -4.753 0.427 -3.499 1.00 91.94 92 VAL A CA 1
ATOM 725 C C . VAL A 1 92 ? -4.116 0.644 -4.867 1.00 91.94 92 VAL A C 1
ATOM 727 O O . VAL A 1 92 ? -4.023 1.776 -5.340 1.00 91.94 92 VAL A O 1
ATOM 730 N N . ALA A 1 93 ? -3.727 -0.446 -5.521 1.00 92.38 93 ALA A N 1
ATOM 731 C CA . ALA A 1 93 ? -3.296 -0.447 -6.912 1.00 92.38 93 ALA A CA 1
ATOM 732 C C . ALA A 1 93 ? -4.372 -1.093 -7.795 1.00 92.38 93 ALA A C 1
ATOM 734 O O . ALA A 1 93 ? -4.933 -2.133 -7.445 1.00 92.38 93 ALA A O 1
ATOM 735 N N . ARG A 1 94 ? -4.638 -0.504 -8.964 1.00 91.75 94 ARG A N 1
ATOM 736 C CA . ARG A 1 94 ? -5.537 -1.064 -9.983 1.00 91.75 94 ARG A CA 1
ATOM 737 C C . ARG A 1 94 ? -4.775 -1.206 -11.293 1.00 91.75 94 ARG A C 1
ATOM 739 O O . ARG A 1 94 ? -4.210 -0.234 -11.791 1.00 91.75 94 ARG A O 1
ATOM 746 N N . ARG A 1 95 ? -4.758 -2.415 -11.860 1.00 89.56 95 ARG A N 1
ATOM 747 C CA . ARG A 1 95 ? -4.204 -2.636 -13.205 1.00 89.56 95 ARG A CA 1
ATOM 748 C C . ARG A 1 95 ? -5.102 -1.959 -14.234 1.00 89.56 95 ARG A C 1
ATOM 750 O O . ARG A 1 95 ? -6.322 -2.026 -14.102 1.00 89.56 95 ARG A O 1
ATOM 757 N N . LEU A 1 96 ? -4.500 -1.341 -15.244 1.00 83.81 96 LEU A N 1
ATOM 758 C CA . LEU A 1 96 ? -5.249 -0.894 -16.411 1.00 83.81 96 LEU A CA 1
ATOM 759 C C . LEU A 1 96 ? -5.389 -2.085 -17.373 1.00 83.81 96 LEU A C 1
ATOM 761 O O . LEU A 1 96 ? -4.415 -2.825 -17.549 1.00 83.81 96 LEU A O 1
ATOM 765 N N . PRO A 1 97 ? -6.582 -2.327 -17.945 1.00 77.38 97 PRO A N 1
ATOM 766 C CA . PRO A 1 97 ? -6.739 -3.363 -18.955 1.00 77.38 97 PRO A CA 1
ATOM 767 C C . PRO A 1 97 ? -5.817 -3.062 -20.149 1.00 77.38 97 PRO A C 1
ATOM 769 O O . PRO A 1 97 ? -5.601 -1.884 -20.461 1.00 77.38 97 PRO A O 1
ATOM 772 N N . PRO A 1 98 ? -5.244 -4.093 -20.798 1.00 68.94 98 PRO A N 1
ATOM 773 C CA . PRO A 1 98 ? -4.541 -3.888 -22.058 1.00 68.94 98 PRO A CA 1
ATOM 774 C C . PRO A 1 98 ? -5.511 -3.245 -23.057 1.00 68.94 98 PRO A C 1
ATOM 776 O O . PRO A 1 98 ? -6.685 -3.615 -23.094 1.00 68.94 98 PRO A O 1
ATOM 779 N N . ARG A 1 99 ? -5.027 -2.231 -23.782 1.00 63.22 99 ARG A N 1
ATOM 780 C CA . ARG A 1 99 ? -5.780 -1.606 -24.874 1.00 63.22 99 ARG A CA 1
ATOM 781 C C . ARG A 1 99 ? -5.931 -2.570 -26.039 1.00 63.22 99 ARG A C 1
ATOM 783 O O . ARG A 1 99 ? -4.976 -3.349 -26.259 1.00 63.22 99 ARG A O 1
#

Secondary structure (DSSP, 8-state):
--------EEEE--EEEEEEETTTTEEEEEEEPPEEEESSPPBHHHHHHHHS----SS--TTSBP-SEEHHHH-SSTTS-TT-EE-SS----EEEPPP-

Foldseek 3Di:
DDPLVDQDKDKDDWDKDWDADPVVRDIDIDTDAIKIKRPAAQFQQNLCVVPVDRQDPDDDRRHAGFPDFPVSVDPDPDPDGPDGRHPGHDIDMGGDDDD

InterPro domains:
  IPR016187 C-type lectin fold [SSF56436] (8-73)
  IPR042095 Sulfatase-modifying factor enzyme superfamily [G3DSA:3.90.1580.10] (2-75)